Protein AF-A0A2X1X002-F1 (afdb_monomer_lite)

pLDDT: mean 85.37, std 15.06, range [39.31, 96.44]

Secondary structure (DSSP, 8-state):
--TTSTT-EEEEEEEEEEE-SSSS-EEEEEEEEEETT-------STTSSHHHHHHHHTT-S------

Structure (mmCIF, N/CA/C/O backbone):
data_AF-A0A2X1X002-F1
#
_entry.id   AF-A0A2X1X002-F1
#
loop_
_atom_site.group_PDB
_atom_site.id
_atom_site.type_symbol
_atom_site.label_atom_id
_atom_site.label_alt_id
_atom_site.label_comp_id
_atom_site.label_asym_id
_atom_site.label_entity_id
_atom_site.label_seq_id
_atom_site.pdbx_PDB_ins_code
_atom_site.Cartn_x
_atom_site.Cartn_y
_atom_site.Cartn_z
_atom_site.occupancy
_atom_site.B_iso_or_equiv
_atom_site.auth_seq_id
_atom_site.auth_comp_id
_atom_site.auth_asym_id
_atom_site.auth_atom_id
_atom_site.pdbx_PDB_model_num
ATOM 1 N N . MET A 1 1 ? -22.742 11.016 19.289 1.00 55.97 1 MET A N 1
ATOM 2 C CA . MET A 1 1 ? -21.806 9.970 19.789 1.00 55.97 1 MET A CA 1
ATOM 3 C C . 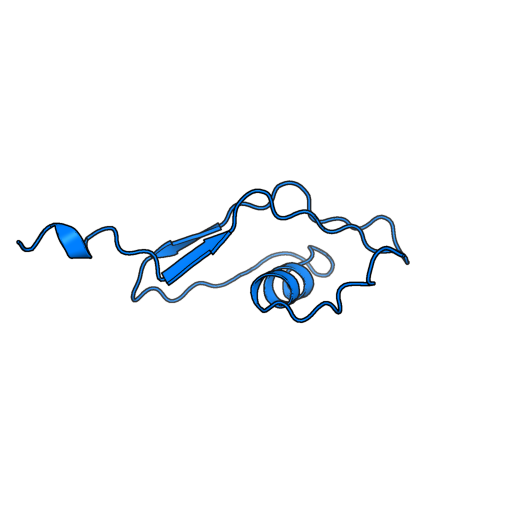MET A 1 1 ? -21.847 8.687 18.943 1.00 55.97 1 MET A C 1
ATOM 5 O O . MET A 1 1 ? -20.990 7.839 19.141 1.00 55.9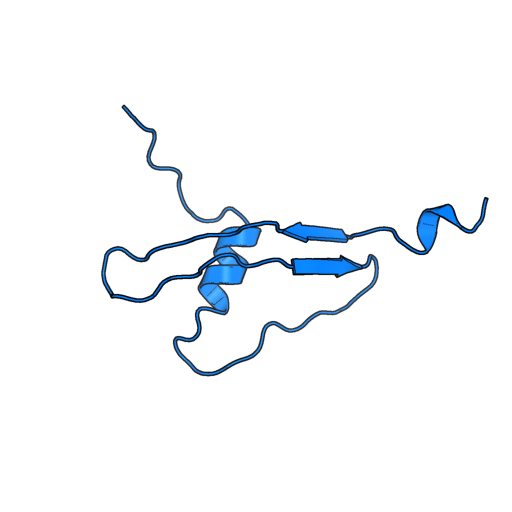7 1 MET A O 1
ATOM 9 N N . MET A 1 2 ? -22.781 8.559 17.985 1.00 56.69 2 MET A N 1
ATOM 10 C CA . MET A 1 2 ? -22.825 7.482 16.977 1.00 56.69 2 MET A CA 1
ATOM 11 C C . MET A 1 2 ? -21.969 7.796 15.729 1.00 56.69 2 MET A C 1
ATOM 13 O O . MET A 1 2 ? -21.429 6.883 15.116 1.00 56.69 2 MET A O 1
ATOM 17 N N . ASP A 1 3 ? -21.745 9.076 15.416 1.00 56.34 3 ASP A N 1
ATOM 18 C CA . ASP A 1 3 ? -21.101 9.524 14.163 1.00 56.34 3 ASP A CA 1
ATOM 19 C C . ASP A 1 3 ? -19.593 9.220 14.070 1.00 56.34 3 ASP A C 1
ATOM 21 O O . ASP A 1 3 ? -19.002 9.236 12.993 1.00 56.34 3 ASP A O 1
ATOM 25 N N . SER A 1 4 ? -18.931 8.920 15.194 1.00 61.78 4 SER A N 1
ATOM 26 C CA . SER A 1 4 ? -17.478 8.693 15.230 1.00 61.78 4 SER A CA 1
ATOM 27 C C . SER A 1 4 ? -17.039 7.346 14.645 1.00 61.78 4 SER A C 1
ATOM 29 O O . SER A 1 4 ? -15.850 7.161 14.380 1.00 61.78 4 SER A O 1
ATOM 31 N N . TYR A 1 5 ? -17.967 6.407 14.428 1.00 59.88 5 TYR A N 1
ATOM 32 C CA . TYR A 1 5 ? -17.671 5.097 13.836 1.00 59.88 5 TYR A CA 1
ATOM 33 C C . TYR A 1 5 ? -17.958 5.023 12.336 1.00 59.88 5 TYR A C 1
ATOM 35 O O . TYR A 1 5 ? -17.414 4.144 11.668 1.00 59.88 5 TYR A O 1
ATOM 43 N N . GLU A 1 6 ? -18.750 5.950 11.797 1.00 63.66 6 GLU A N 1
ATOM 44 C CA . GLU A 1 6 ? -19.250 5.880 10.419 1.00 63.66 6 GLU A CA 1
ATOM 45 C C . GLU A 1 6 ? -18.141 6.085 9.368 1.00 63.66 6 GLU A C 1
ATOM 47 O O . GLU A 1 6 ? -18.258 5.620 8.241 1.00 63.66 6 GLU A O 1
ATOM 52 N N . ASN A 1 7 ? -17.007 6.684 9.759 1.00 71.69 7 ASN A N 1
ATOM 53 C CA . ASN A 1 7 ? -15.837 6.908 8.896 1.00 71.69 7 ASN A CA 1
ATOM 54 C C . ASN A 1 7 ? -14.541 6.259 9.412 1.00 71.69 7 ASN A C 1
ATOM 56 O O . ASN A 1 7 ? -13.432 6.673 9.057 1.00 71.69 7 ASN A O 1
ATOM 60 N N . LYS A 1 8 ? -14.635 5.238 10.271 1.00 90.44 8 LYS A N 1
ATOM 61 C CA . LYS A 1 8 ? -13.436 4.560 10.777 1.00 90.44 8 LYS A CA 1
ATOM 62 C C . LYS A 1 8 ? -12.775 3.754 9.655 1.00 90.44 8 LYS A C 1
ATOM 64 O O . LYS A 1 8 ? -13.362 2.811 9.134 1.00 90.44 8 LYS A O 1
ATOM 69 N N . LEU A 1 9 ? -11.528 4.080 9.316 1.00 93.56 9 LEU A N 1
ATOM 70 C CA . LEU A 1 9 ? -10.721 3.301 8.373 1.00 93.56 9 LEU A CA 1
ATOM 71 C C . LEU A 1 9 ? -9.990 2.159 9.095 1.00 93.56 9 LEU A C 1
ATOM 73 O O . LEU A 1 9 ? -9.428 2.354 10.173 1.00 93.56 9 LEU A O 1
ATOM 77 N N . ALA A 1 10 ? -9.967 0.975 8.484 1.00 94.19 10 ALA A N 1
ATOM 78 C CA . ALA A 1 10 ? -9.120 -0.145 8.896 1.00 94.19 10 ALA A CA 1
ATOM 79 C C . ALA A 1 10 ? -7.708 -0.058 8.298 1.00 94.19 10 ALA A C 1
ATOM 81 O O . ALA A 1 10 ? -6.743 -0.480 8.931 1.00 94.19 10 ALA A O 1
ATOM 82 N N . LEU A 1 11 ? -7.579 0.490 7.086 1.00 94.62 11 LEU A N 1
ATOM 83 C CA . LEU A 1 11 ? -6.298 0.674 6.406 1.00 94.62 11 LEU A CA 1
ATOM 84 C C . LEU A 1 11 ? -6.321 1.964 5.586 1.00 94.62 11 LEU A C 1
ATOM 86 O O . LEU A 1 11 ? -7.277 2.224 4.857 1.00 94.62 11 LEU A O 1
ATOM 90 N N . ARG A 1 12 ? -5.228 2.728 5.656 1.00 95.62 12 ARG A N 1
ATOM 91 C CA . ARG A 1 12 ? -4.946 3.844 4.752 1.00 95.62 12 ARG A CA 1
ATOM 92 C C . ARG A 1 12 ? -3.543 3.699 4.178 1.00 95.62 12 ARG A C 1
ATOM 94 O O . ARG A 1 12 ? -2.572 3.576 4.920 1.00 95.62 12 ARG A O 1
ATOM 101 N N . VAL A 1 13 ? -3.449 3.726 2.857 1.00 95.62 13 VAL A N 1
ATOM 102 C CA . VAL A 1 13 ? -2.208 3.709 2.084 1.00 95.62 13 VAL A CA 1
ATOM 103 C C . VAL A 1 13 ? -2.208 4.965 1.233 1.00 95.62 13 VAL A C 1
ATOM 105 O O . VAL A 1 13 ? -3.140 5.170 0.460 1.00 95.62 13 VAL A O 1
ATOM 108 N N . SER A 1 14 ? -1.162 5.775 1.347 1.00 96.44 14 SER A N 1
ATOM 109 C CA . SER A 1 14 ? -1.040 7.022 0.595 1.00 96.44 14 SER A CA 1
ATOM 110 C C . SER A 1 14 ? 0.296 7.061 -0.131 1.00 96.44 14 SER A C 1
ATOM 112 O O . SER A 1 14 ? 1.340 6.825 0.479 1.00 96.44 14 SER A O 1
ATOM 114 N N . GLY A 1 15 ? 0.271 7.354 -1.431 1.00 95.75 15 GLY A N 1
ATOM 115 C CA . GLY A 1 15 ? 1.473 7.554 -2.236 1.00 95.75 15 GLY A CA 1
ATOM 1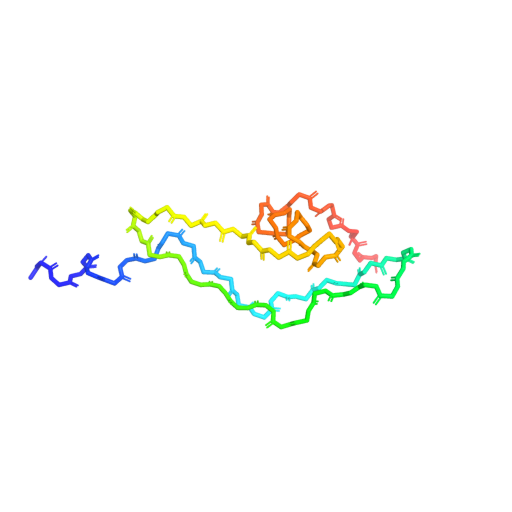16 C C . GLY A 1 15 ? 2.403 6.341 -2.296 1.00 95.75 15 GLY A C 1
ATOM 117 O O . GLY A 1 15 ? 3.625 6.506 -2.350 1.00 95.75 15 GLY A O 1
ATOM 118 N N . LEU A 1 16 ? 1.870 5.115 -2.275 1.00 93.94 16 LEU A N 1
ATOM 119 C CA . LEU A 1 16 ? 2.707 3.920 -2.328 1.00 93.94 16 LEU A CA 1
ATOM 120 C C . LEU A 1 16 ? 3.364 3.798 -3.709 1.00 93.94 16 LEU A C 1
ATOM 122 O O . LEU A 1 16 ? 2.699 3.650 -4.737 1.00 93.94 16 LEU A O 1
ATOM 126 N N . ASN A 1 17 ? 4.695 3.820 -3.706 1.00 93.38 17 ASN A N 1
ATOM 127 C CA . ASN A 1 17 ? 5.534 3.658 -4.884 1.00 93.38 17 ASN A CA 1
ATOM 128 C C . ASN A 1 17 ? 6.459 2.452 -4.697 1.00 93.38 17 ASN A C 1
ATOM 130 O O . ASN A 1 17 ? 7.086 2.283 -3.649 1.00 93.38 17 ASN A O 1
ATOM 134 N N . LYS A 1 18 ? 6.576 1.616 -5.727 1.00 91.38 18 LYS A N 1
ATOM 135 C CA . LYS A 1 18 ? 7.496 0.477 -5.736 1.00 91.38 18 LYS A CA 1
ATOM 136 C C . LYS A 1 18 ? 7.989 0.236 -7.148 1.00 91.38 18 LYS A C 1
ATOM 138 O O . LYS A 1 18 ? 7.203 -0.115 -8.016 1.00 91.38 18 LYS A O 1
ATOM 143 N N . LYS A 1 19 ? 9.297 0.343 -7.358 1.00 91.31 19 LYS A N 1
ATOM 144 C CA . LYS A 1 19 ? 9.949 -0.114 -8.585 1.00 91.31 19 LYS A CA 1
ATOM 145 C C . LYS A 1 19 ? 10.556 -1.492 -8.352 1.00 91.31 19 LYS A C 1
ATOM 147 O O . LYS A 1 19 ? 11.150 -1.737 -7.295 1.00 91.31 19 LYS A O 1
ATOM 152 N N . ASN A 1 20 ? 10.378 -2.392 -9.308 1.00 84.31 20 ASN A N 1
ATOM 153 C CA . ASN A 1 20 ? 11.070 -3.668 -9.285 1.00 84.31 20 ASN A CA 1
ATOM 154 C C . ASN A 1 20 ? 12.475 -3.514 -9.884 1.00 84.31 20 ASN A C 1
ATOM 156 O O . ASN A 1 20 ? 12.696 -2.669 -10.747 1.00 84.31 20 ASN A O 1
ATOM 160 N N . LYS A 1 21 ? 13.446 -4.294 -9.402 1.00 79.62 21 LYS A N 1
ATOM 161 C CA . LYS A 1 21 ? 14.830 -4.213 -9.905 1.00 79.62 21 LYS A CA 1
ATOM 162 C C . LYS A 1 21 ? 15.048 -5.044 -11.168 1.00 79.62 21 LYS A C 1
ATOM 164 O O . LYS A 1 21 ? 15.978 -4.772 -11.911 1.00 79.62 21 LYS A O 1
ATOM 169 N N . THR A 1 22 ? 14.226 -6.069 -11.370 1.00 81.06 22 THR A N 1
ATOM 170 C CA . THR A 1 22 ? 14.427 -7.085 -12.411 1.00 81.06 22 THR A CA 1
ATOM 171 C C . THR A 1 22 ? 13.587 -6.857 -13.661 1.00 81.06 22 THR A C 1
ATOM 173 O O . THR A 1 22 ? 13.842 -7.488 -14.679 1.00 81.06 22 THR A O 1
ATOM 176 N N . ASN A 1 23 ? 12.582 -5.984 -13.607 1.00 82.94 23 ASN A N 1
ATOM 177 C CA . ASN A 1 23 ? 11.748 -5.638 -14.752 1.00 82.94 23 ASN A CA 1
ATOM 178 C C . ASN A 1 23 ? 11.265 -4.185 -14.658 1.00 82.94 23 ASN A C 1
ATOM 180 O O . ASN A 1 23 ? 11.343 -3.562 -13.600 1.00 82.94 23 ASN A O 1
ATOM 184 N N . ASP A 1 24 ? 10.709 -3.669 -15.755 1.00 85.56 24 ASP A N 1
ATOM 185 C CA . ASP A 1 24 ? 10.173 -2.300 -15.833 1.00 85.56 24 ASP A CA 1
ATOM 186 C C . ASP A 1 24 ? 8.837 -2.107 -15.094 1.00 85.56 24 ASP A C 1
ATOM 188 O O . ASP A 1 24 ? 8.225 -1.036 -15.138 1.00 85.56 24 ASP A O 1
ATOM 192 N N . PHE A 1 25 ? 8.374 -3.124 -14.364 1.00 89.31 25 PHE A N 1
ATOM 193 C CA . PHE A 1 25 ? 7.162 -3.009 -13.572 1.00 89.31 25 PHE A CA 1
ATOM 194 C C . PHE A 1 25 ? 7.361 -2.046 -12.394 1.00 89.31 25 PHE A C 1
ATOM 196 O O . PHE A 1 25 ? 8.337 -2.114 -11.636 1.00 89.31 25 PHE A O 1
ATOM 203 N N . SER A 1 26 ? 6.376 -1.171 -12.192 1.00 92.75 26 SER A N 1
ATOM 204 C CA . SER A 1 26 ? 6.324 -0.306 -11.021 1.00 92.75 26 SER A CA 1
ATOM 205 C C . SER A 1 26 ? 4.897 -0.018 -10.569 1.00 92.75 26 SER A C 1
ATOM 207 O O . SER A 1 26 ? 4.010 0.238 -11.379 1.00 92.75 26 SER A O 1
ATOM 209 N N . LEU A 1 27 ? 4.699 -0.020 -9.253 1.00 94.06 27 LEU A N 1
ATOM 210 C CA . LEU A 1 27 ? 3.568 0.635 -8.610 1.00 94.06 27 LEU A CA 1
ATOM 211 C C . LEU A 1 27 ? 3.901 2.118 -8.482 1.00 94.06 27 LEU A C 1
ATOM 213 O O . LEU A 1 27 ? 4.969 2.465 -7.966 1.00 94.06 27 LEU A O 1
ATOM 217 N N . LYS A 1 28 ? 2.999 2.978 -8.949 1.00 94.50 28 LYS A N 1
ATOM 218 C CA . LYS A 1 28 ? 3.166 4.431 -8.930 1.00 94.50 28 LYS A CA 1
ATOM 219 C C . LYS A 1 28 ? 1.966 5.066 -8.249 1.00 94.50 28 LYS A C 1
ATOM 221 O O . LYS A 1 28 ? 0.845 4.856 -8.698 1.00 94.50 28 LYS A O 1
ATOM 226 N N . ASN A 1 29 ? 2.224 5.840 -7.198 1.00 96.06 29 ASN A N 1
ATOM 227 C CA . ASN A 1 29 ? 1.225 6.629 -6.478 1.00 96.06 29 ASN A CA 1
ATOM 228 C C . ASN A 1 29 ? -0.068 5.855 -6.143 1.00 96.06 29 ASN A C 1
ATOM 230 O O . ASN A 1 29 ? -1.175 6.305 -6.438 1.00 96.06 29 ASN A O 1
ATOM 234 N N . ILE A 1 30 ? 0.069 4.664 -5.557 1.00 95.38 30 ILE A N 1
ATOM 235 C CA . ILE A 1 30 ? -1.089 3.865 -5.151 1.00 95.38 30 ILE A CA 1
ATOM 236 C C . ILE A 1 30 ? -1.666 4.439 -3.854 1.00 95.38 30 ILE A C 1
ATOM 238 O O . ILE A 1 30 ? -0.962 4.545 -2.848 1.00 95.38 30 ILE A O 1
ATOM 242 N N . ASN A 1 31 ? -2.953 4.787 -3.896 1.00 96.25 31 ASN A N 1
ATOM 243 C CA . ASN A 1 31 ? -3.724 5.307 -2.771 1.00 96.25 31 ASN A CA 1
ATOM 244 C C . ASN A 1 31 ? -4.902 4.362 -2.507 1.00 96.25 31 ASN A C 1
ATOM 246 O O . ASN A 1 31 ? -5.642 4.038 -3.436 1.00 96.25 31 ASN A O 1
ATOM 250 N N . ILE A 1 32 ? -5.033 3.871 -1.275 1.00 95.81 32 ILE A N 1
ATOM 251 C CA . ILE A 1 32 ? -6.060 2.899 -0.875 1.00 95.81 32 ILE A CA 1
ATOM 252 C C . ILE A 1 32 ? -6.599 3.297 0.493 1.00 95.81 32 ILE A C 1
ATOM 254 O O . ILE A 1 32 ? -5.832 3.488 1.436 1.00 95.81 32 ILE A O 1
ATOM 258 N N . GLU A 1 33 ? -7.917 3.346 0.616 1.00 95.75 33 GLU A N 1
ATOM 259 C CA . GLU A 1 33 ? -8.619 3.503 1.885 1.00 95.75 33 GLU A CA 1
ATOM 260 C C . GLU A 1 33 ? -9.579 2.323 2.039 1.00 95.75 33 GLU A C 1
ATOM 262 O O . GLU A 1 33 ? -10.369 2.032 1.142 1.00 95.75 33 GLU A O 1
ATOM 267 N N . VAL A 1 34 ? -9.460 1.596 3.149 1.00 95.12 34 VAL A N 1
ATOM 268 C CA . VAL A 1 34 ? -10.323 0.456 3.472 1.00 95.12 34 VAL A CA 1
ATOM 269 C C . VAL A 1 34 ? -11.148 0.824 4.697 1.00 95.12 34 VAL A C 1
ATOM 271 O O . VAL A 1 34 ? -10.565 0.993 5.775 1.00 95.12 34 VAL A O 1
ATOM 274 N N . PRO A 1 35 ? -12.478 0.935 4.569 1.00 93.94 35 PRO A N 1
ATOM 275 C CA . PRO A 1 35 ? -13.353 1.161 5.709 1.00 93.94 35 PRO A CA 1
ATOM 276 C C . PRO A 1 35 ? -13.326 -0.021 6.680 1.00 93.94 35 PRO A C 1
ATOM 278 O O . PRO A 1 35 ? -13.143 -1.181 6.296 1.00 93.94 35 PRO A O 1
ATOM 281 N N . TYR A 1 36 ? -13.525 0.267 7.960 1.00 94.00 36 TYR A N 1
ATOM 282 C CA . TYR A 1 36 ? -13.665 -0.758 8.984 1.00 94.00 36 TYR A CA 1
ATOM 283 C C . TYR A 1 36 ? -14.863 -1.674 8.685 1.00 94.00 36 TYR A C 1
ATOM 285 O O . TYR A 1 36 ? -15.912 -1.216 8.245 1.00 94.00 36 TYR A O 1
ATOM 293 N N . GLY A 1 37 ? -14.699 -2.984 8.895 1.00 93.88 37 GLY A N 1
ATOM 294 C CA . GLY A 1 37 ? -15.744 -3.986 8.640 1.00 93.88 37 GLY A CA 1
ATOM 295 C C . GLY A 1 37 ? -15.935 -4.391 7.172 1.00 93.88 37 GLY A C 1
ATOM 296 O O . GLY A 1 37 ? -16.791 -5.222 6.886 1.00 93.88 37 GLY A O 1
ATOM 297 N N . SER A 1 38 ? -15.145 -3.849 6.239 1.00 91.94 38 SER A N 1
ATOM 298 C CA . SER A 1 38 ? -15.246 -4.188 4.813 1.00 91.94 38 SER A CA 1
ATOM 299 C C . SER A 1 38 ? -14.450 -5.441 4.431 1.00 91.94 38 SER A C 1
ATOM 301 O O . SER A 1 38 ? -13.359 -5.682 4.948 1.00 91.94 38 SER A O 1
ATOM 303 N N . ILE A 1 39 ? -14.954 -6.189 3.443 1.00 95.25 39 ILE A N 1
ATOM 304 C CA . ILE A 1 39 ? -14.196 -7.212 2.706 1.00 95.25 39 ILE A CA 1
ATOM 305 C C . ILE A 1 39 ? -13.815 -6.619 1.346 1.00 95.25 39 ILE A C 1
ATOM 307 O O . ILE A 1 39 ? -14.687 -6.211 0.583 1.00 95.25 39 ILE A O 1
ATOM 311 N N . VAL A 1 40 ? -12.516 -6.568 1.036 1.00 94.00 40 VAL A N 1
ATOM 312 C CA . VAL A 1 40 ? -11.995 -5.930 -0.185 1.00 94.00 40 VAL A CA 1
ATOM 313 C C . VAL A 1 40 ? -11.160 -6.915 -0.998 1.00 94.00 40 VAL A C 1
ATOM 315 O O . VAL A 1 40 ? -10.283 -7.592 -0.464 1.00 94.00 40 VAL A O 1
ATOM 318 N N . GLY A 1 41 ? -11.404 -6.963 -2.310 1.00 94.56 41 GLY A N 1
ATOM 319 C CA . GLY A 1 41 ? -10.619 -7.740 -3.269 1.00 94.56 41 GLY A CA 1
ATOM 320 C C . GLY A 1 41 ? -9.697 -6.857 -4.112 1.00 94.56 41 GLY A C 1
ATOM 321 O O . GLY A 1 41 ? -10.138 -5.875 -4.701 1.00 94.56 41 GLY A O 1
ATOM 322 N N . ASN A 1 42 ? -8.420 -7.230 -4.222 1.00 94.38 42 ASN A N 1
ATOM 323 C CA . ASN A 1 42 ? -7.466 -6.596 -5.136 1.00 94.38 42 ASN A CA 1
ATOM 324 C C . ASN A 1 42 ? -7.380 -7.402 -6.444 1.00 94.38 42 ASN A C 1
ATOM 326 O O . ASN A 1 42 ? -6.728 -8.448 -6.484 1.00 94.38 42 ASN A O 1
ATOM 330 N N . ILE A 1 43 ? -8.049 -6.937 -7.501 1.00 94.31 43 ILE A N 1
ATOM 331 C CA . ILE A 1 43 ? -8.235 -7.667 -8.767 1.00 94.31 43 ILE A CA 1
ATOM 332 C C . ILE A 1 43 ? -7.549 -6.979 -9.958 1.00 94.31 43 ILE A C 1
ATOM 334 O O . ILE A 1 43 ? -7.179 -5.813 -9.900 1.00 94.31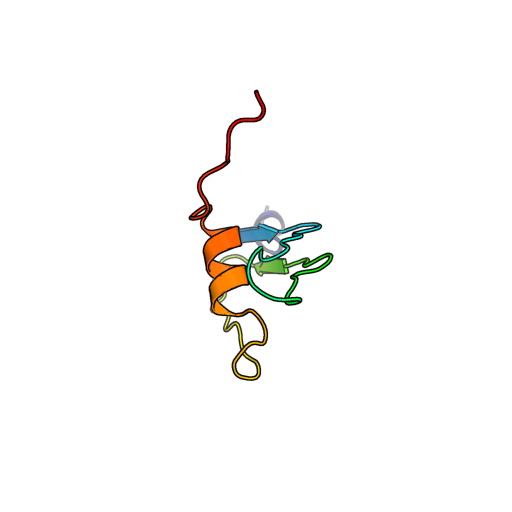 43 ILE A O 1
ATOM 338 N N . GLY A 1 44 ? -7.346 -7.717 -11.054 1.00 93.12 44 GLY A N 1
ATOM 339 C CA . GLY A 1 44 ? -6.643 -7.233 -12.248 1.00 93.12 44 GLY A CA 1
ATOM 340 C C . GLY A 1 44 ? -5.900 -8.341 -12.998 1.00 93.12 44 GLY A C 1
ATOM 341 O O . GLY A 1 44 ? -5.825 -9.479 -12.531 1.00 93.12 44 GLY A O 1
ATOM 342 N N . ARG A 1 45 ? -5.310 -8.018 -14.156 1.00 94.88 45 ARG A N 1
ATOM 343 C CA . ARG A 1 45 ? -4.578 -8.982 -15.008 1.00 94.88 45 ARG A CA 1
ATOM 344 C C . ARG A 1 45 ? -3.331 -9.552 -14.314 1.00 94.88 45 ARG A C 1
ATOM 346 O O . ARG A 1 45 ? -2.829 -8.998 -13.328 1.00 94.88 45 ARG A O 1
ATOM 353 N N . ASN A 1 46 ? -2.819 -10.676 -14.811 1.00 91.75 46 ASN A N 1
ATOM 354 C CA . ASN A 1 46 ? -1.524 -11.202 -14.367 1.00 91.75 46 ASN A CA 1
ATOM 355 C C . ASN A 1 46 ? -0.417 -10.180 -14.654 1.00 91.75 46 ASN A C 1
ATOM 357 O O . ASN A 1 46 ? -0.448 -9.500 -15.673 1.00 91.75 46 ASN A O 1
ATOM 361 N N . GLY A 1 47 ? 0.510 -10.011 -13.707 1.00 88.56 47 GLY A N 1
ATOM 362 C CA . GLY A 1 47 ? 1.562 -8.992 -13.795 1.00 88.56 47 GLY A CA 1
ATOM 363 C C . GLY A 1 47 ? 1.142 -7.560 -13.425 1.00 88.56 47 GLY A C 1
ATOM 364 O O . GLY A 1 47 ? 2.009 -6.705 -13.326 1.00 88.56 47 GLY A O 1
ATOM 365 N N . ALA A 1 48 ? -0.135 -7.285 -13.126 1.00 91.38 48 ALA A N 1
ATOM 366 C CA . ALA A 1 48 ? -0.601 -5.936 -12.754 1.00 91.38 48 ALA A CA 1
ATOM 367 C C . ALA A 1 48 ? -0.119 -5.440 -11.370 1.00 91.38 48 ALA A C 1
ATOM 369 O O . ALA A 1 48 ? -0.438 -4.327 -10.970 1.00 91.38 48 ALA A O 1
ATOM 370 N N . GLY A 1 49 ? 0.615 -6.267 -10.617 1.00 92.06 49 GLY A N 1
ATOM 371 C CA . GLY A 1 49 ? 1.158 -5.890 -9.309 1.00 92.06 49 GLY A CA 1
ATOM 372 C C . GLY A 1 49 ? 0.290 -6.204 -8.099 1.00 92.06 49 GLY A C 1
ATOM 373 O O . GLY A 1 49 ? 0.622 -5.750 -7.015 1.00 92.06 49 GLY A O 1
ATOM 374 N N . LYS A 1 50 ? -0.779 -6.998 -8.239 1.00 95.25 50 LYS A N 1
ATOM 375 C CA . LYS A 1 50 ? -1.715 -7.312 -7.140 1.00 95.25 50 LYS A CA 1
ATOM 376 C C . LYS A 1 50 ? -1.012 -7.807 -5.868 1.00 95.25 50 LYS A C 1
ATOM 378 O O . LYS A 1 50 ? -1.113 -7.187 -4.812 1.00 95.25 50 LYS A O 1
ATOM 383 N N . SER A 1 51 ? -0.245 -8.894 -5.987 1.00 93.75 51 SER A N 1
ATOM 384 C CA . SER A 1 51 ? 0.503 -9.464 -4.860 1.00 93.75 51 SER A CA 1
ATOM 385 C C . SER A 1 51 ? 1.576 -8.503 -4.357 1.00 93.75 51 SER A C 1
ATOM 387 O O . SER A 1 51 ? 1.764 -8.378 -3.155 1.00 93.75 51 SER A O 1
ATOM 389 N N . THR A 1 52 ? 2.230 -7.760 -5.255 1.00 93.56 52 THR A N 1
ATOM 390 C CA . THR A 1 52 ? 3.221 -6.739 -4.890 1.00 93.56 52 THR A CA 1
ATOM 391 C C . THR A 1 52 ? 2.604 -5.629 -4.040 1.00 93.56 52 THR A C 1
ATOM 393 O O . THR A 1 52 ? 3.193 -5.258 -3.028 1.00 93.56 52 THR A O 1
ATOM 396 N N . THR A 1 53 ? 1.412 -5.141 -4.397 1.00 95.00 53 THR A N 1
ATOM 397 C CA . THR A 1 53 ? 0.668 -4.142 -3.621 1.00 95.00 53 THR A CA 1
ATOM 398 C C . THR A 1 53 ? 0.360 -4.673 -2.226 1.00 95.00 53 THR A C 1
ATOM 400 O O . THR A 1 53 ? 0.657 -3.997 -1.247 1.00 95.00 53 THR A O 1
ATOM 403 N N . ILE A 1 54 ? -0.145 -5.907 -2.114 1.00 94.81 54 ILE A N 1
ATOM 404 C CA . ILE A 1 54 ? -0.447 -6.528 -0.813 1.00 94.81 54 ILE A CA 1
ATOM 405 C C . ILE A 1 54 ? 0.828 -6.698 0.025 1.00 94.81 54 ILE A C 1
ATOM 407 O O . ILE A 1 54 ? 0.856 -6.294 1.182 1.00 94.81 54 ILE A O 1
ATOM 411 N N . SER A 1 55 ? 1.918 -7.212 -0.551 1.00 93.69 55 SER A N 1
ATOM 412 C CA . SER A 1 55 ? 3.199 -7.347 0.157 1.00 93.69 55 SER A CA 1
ATOM 413 C C . SER A 1 55 ? 3.764 -6.002 0.623 1.00 93.69 55 SER A C 1
ATOM 415 O O . SER A 1 55 ? 4.395 -5.936 1.676 1.00 93.69 55 SER A O 1
ATOM 417 N N . CYS A 1 56 ? 3.544 -4.927 -0.140 1.00 93.31 56 CYS A N 1
ATOM 418 C CA . CYS A 1 56 ? 3.919 -3.571 0.254 1.00 93.31 56 CYS A CA 1
ATOM 419 C C . CYS A 1 56 ? 3.106 -3.096 1.461 1.00 93.31 56 CYS A C 1
ATOM 421 O O . CYS A 1 56 ? 3.694 -2.589 2.411 1.00 93.31 56 CYS A O 1
ATOM 423 N N . ILE A 1 57 ? 1.787 -3.300 1.435 1.00 93.62 57 ILE A N 1
ATOM 424 C CA . ILE A 1 57 ? 0.878 -2.955 2.537 1.00 93.62 57 ILE A CA 1
ATOM 425 C C . ILE A 1 57 ? 1.254 -3.710 3.815 1.00 93.62 57 ILE A C 1
ATOM 427 O O . ILE A 1 57 ? 1.299 -3.120 4.888 1.00 93.62 57 ILE A O 1
ATOM 431 N N . LEU A 1 58 ? 1.584 -4.997 3.695 1.00 93.25 58 LEU A N 1
ATOM 43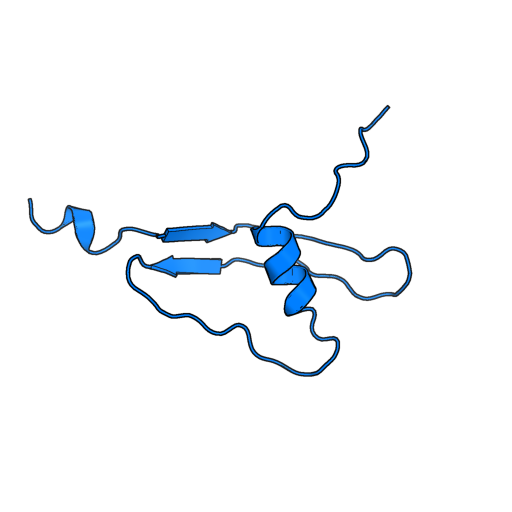2 C CA . LEU A 1 58 ? 1.978 -5.854 4.816 1.00 93.25 58 LEU A CA 1
ATOM 433 C C . LEU A 1 58 ? 3.424 -5.626 5.295 1.00 93.25 58 LEU A C 1
ATOM 435 O O . LEU A 1 58 ? 3.883 -6.316 6.200 1.00 93.25 58 LEU A O 1
ATOM 439 N N . GLY A 1 59 ? 4.177 -4.709 4.678 1.00 90.25 59 GLY A N 1
ATOM 440 C CA . GLY A 1 59 ? 5.565 -4.433 5.063 1.00 90.25 59 GLY A CA 1
ATOM 441 C C . GLY A 1 59 ? 6.540 -5.588 4.799 1.00 90.25 59 GLY A C 1
ATOM 442 O O . GLY A 1 59 ? 7.622 -5.625 5.377 1.00 90.25 59 GLY A O 1
ATOM 443 N N . MET A 1 60 ? 6.207 -6.524 3.905 1.00 87.88 60 MET A N 1
ATOM 444 C CA . MET A 1 60 ? 6.999 -7.741 3.656 1.00 87.88 60 MET A CA 1
ATOM 445 C C . MET A 1 60 ? 8.299 -7.498 2.870 1.00 87.88 60 MET A C 1
ATOM 447 O O . MET A 1 60 ? 9.067 -8.426 2.618 1.00 87.88 60 MET A O 1
ATOM 451 N N . PHE A 1 61 ? 8.572 -6.260 2.458 1.00 78.56 61 PHE A N 1
ATOM 452 C CA . PHE A 1 61 ? 9.824 -5.915 1.796 1.00 78.56 61 PHE A CA 1
ATOM 453 C C . PHE A 1 61 ? 10.863 -5.469 2.821 1.00 78.56 61 PHE A C 1
ATOM 455 O O . PHE A 1 61 ? 10.707 -4.445 3.482 1.00 78.56 61 PHE A O 1
ATOM 462 N N . LYS A 1 62 ? 11.976 -6.204 2.894 1.00 62.00 62 LYS A N 1
ATOM 463 C CA . LYS A 1 62 ? 13.139 -5.826 3.700 1.00 62.00 62 LYS A CA 1
ATOM 464 C C . LYS A 1 62 ? 13.641 -4.449 3.244 1.00 62.00 62 LYS A C 1
ATOM 466 O O . LYS A 1 62 ? 14.085 -4.308 2.102 1.00 62.00 62 LYS A O 1
ATOM 471 N N . LYS A 1 63 ? 13.577 -3.435 4.118 1.00 53.47 63 LYS A N 1
ATOM 472 C CA . LYS A 1 63 ? 14.311 -2.175 3.920 1.00 53.47 63 LYS A CA 1
ATOM 473 C C . LYS A 1 63 ? 15.783 -2.542 3.724 1.00 53.47 63 LYS A C 1
ATOM 475 O O . LYS A 1 63 ? 16.401 -3.105 4.627 1.00 53.47 6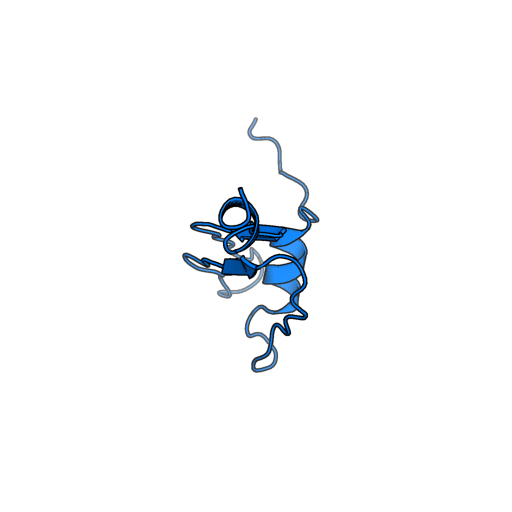3 LYS A O 1
ATOM 480 N N . MET A 1 64 ? 16.352 -2.244 2.557 1.00 54.69 64 MET A N 1
ATOM 481 C CA . MET A 1 64 ? 17.801 -2.072 2.495 1.00 54.69 64 MET A CA 1
ATOM 482 C C . MET A 1 64 ? 18.084 -0.823 3.320 1.00 54.69 64 MET A C 1
ATOM 484 O O . MET A 1 64 ? 17.564 0.243 3.005 1.00 54.69 64 MET A O 1
ATOM 488 N N . ARG A 1 65 ? 18.809 -0.989 4.429 1.00 45.53 65 ARG A N 1
ATOM 489 C CA . ARG A 1 65 ? 19.349 0.136 5.191 1.00 45.53 65 ARG A CA 1
ATOM 490 C C . ARG A 1 65 ? 20.168 0.979 4.218 1.00 45.53 65 ARG A C 1
ATOM 492 O O . ARG A 1 65 ? 21.066 0.439 3.574 1.00 45.53 65 ARG A O 1
ATOM 499 N N . GLU A 1 66 ? 19.824 2.254 4.092 1.00 53.12 66 GLU A N 1
ATOM 500 C CA . GLU A 1 66 ? 20.749 3.244 3.548 1.00 53.12 66 GLU A CA 1
ATOM 501 C C . GLU A 1 66 ? 21.987 3.237 4.456 1.00 53.12 66 GLU A C 1
ATOM 503 O O . GLU A 1 66 ? 21.866 3.151 5.684 1.00 53.12 66 GLU A O 1
ATOM 508 N N . LYS A 1 67 ? 23.157 3.149 3.827 1.00 39.31 67 LYS A N 1
ATOM 509 C CA . LYS A 1 67 ? 24.457 3.254 4.484 1.00 39.31 67 LYS A CA 1
ATOM 510 C C . LYS A 1 67 ? 24.825 4.723 4.578 1.00 39.31 67 LYS A C 1
ATOM 512 O O . LYS A 1 67 ? 24.542 5.426 3.583 1.00 39.31 67 LYS A O 1
#

Radius of gyration: 15.04 Å; chains: 1; bounding box: 47×21×36 Å

Sequence (67 aa):
MMDSYENKLALRVSGLNKKNKTNDFSLKNINIEVPYGSIVGNIGRNGAGKSTTISCILGMFKKMREK

Foldseek 3Di:
DVVVQPAAWPDWDFQDWDADPPDRDIDGGDTDTHRPPDDDDQDDDPPNCSVVVVCVRVVVDDPPDDD

Organism: NCBI:txid54005

InterPro domains:
  IPR003439 ABC transporter-like, ATP-binding domain [PF00005] (27-63)
  IPR027417 P-loop containing nucleoside triphosphate hydrolase [G3DSA:3.40.50.300] (2-66)
  IPR027417 P-loop containing nucleoside triphosphate hydrolase [SSF52540] (8-62)
  IPR051782 ABC Transporter Superfamily, Various Functions [PTHR42939] (10-63)